Protein AF-A0A060BP55-F1 (afdb_monomer)

Solvent-accessible surface area (backbone atoms only — not comparable to full-atom values): 4593 Å² total; per-residue (Å²): 85,62,95,72,78,36,45,70,59,43,51,53,50,49,52,54,52,49,52,37,51,52,53,47,25,73,74,67,77,47,54,47,61,55,71,44,94,91,56,40,63,82,46,60,94,70,50,86,69,83,66,75,66,75,49,69,72,30,65,69,47,56,53,50,52,55,52,53,52,53,33,56,77,67,76,102

pLDDT: mean 88.16, std 10.12, range [60.78, 97.12]

Foldseek 3Di:
DVVPPPVVVVVVVLVQLLVLQVVVCVVPVWGWPDADSVRDPPCLVVCPDDDSDTDTPDPVRVVSNVVSVVCVVVVD

Secondary structure (DSSP, 8-state):
-GGGT-HHHHHHHHHHHHHHHHHHHHHHSS-BS---TTS-S--TTT--SS-SS--BT-HHHHHHHHHHHHHHHTT-

Mean predicted aligned error: 4.86 Å

InterPro domains:
  IPR001661 Glycoside hydrolase, family 37 [PF01204] (1-70)
  IPR008928 Six-hairpin glycosidase superfamily [SSF48208] (2-70)
  IPR012341 Six-hairpin glycosidase-like superfamily [G3DSA:1.50.10.10] (1-75)

Organism: NCBI:txid259951

Structure (mmCIF, N/CA/C/O backbone):
data_AF-A0A060BP55-F1
#
_entry.id   AF-A0A060BP55-F1
#
loop_
_atom_site.group_PDB
_atom_site.id
_atom_site.type_symbol
_atom_site.label_atom_id
_atom_site.label_alt_id
_atom_site.label_comp_id
_atom_site.label_asym_id
_atom_site.label_entity_id
_atom_site.label_seq_id
_atom_site.pdbx_PDB_ins_code
_atom_site.Cartn_x
_atom_site.Cartn_y
_atom_site.Cartn_z
_atom_site.occupancy
_atom_site.B_iso_or_equiv
_atom_site.auth_seq_id
_atom_site.auth_comp_id
_atom_site.auth_asym_id
_atom_site.auth_atom_id
_atom_site.pdbx_PDB_model_num
ATOM 1 N N . MET A 1 1 ? -0.227 2.798 14.980 1.00 89.00 1 MET A N 1
ATOM 2 C CA . MET A 1 1 ? -1.504 3.551 15.013 1.00 89.00 1 MET A CA 1
ATOM 3 C C . MET A 1 1 ? -2.563 2.814 15.823 1.00 89.00 1 MET A C 1
ATOM 5 O O . MET A 1 1 ? -3.005 3.370 16.818 1.00 89.00 1 MET A O 1
ATOM 9 N N . GLN A 1 2 ? -2.890 1.557 15.494 1.00 89.00 2 GLN A N 1
ATOM 10 C CA . GLN A 1 2 ? -3.868 0.754 16.253 1.00 89.00 2 GLN A CA 1
ATOM 11 C C . GLN A 1 2 ? -3.554 0.644 17.759 1.00 89.00 2 GLN A C 1
ATOM 13 O O . GLN A 1 2 ? -4.431 0.876 18.579 1.00 89.00 2 GLN A O 1
ATOM 18 N N . HIS A 1 3 ? -2.293 0.411 18.137 1.00 92.81 3 HIS A N 1
ATOM 19 C CA . HIS A 1 3 ? -1.886 0.289 19.550 1.00 92.81 3 HIS A CA 1
ATOM 20 C C . HIS A 1 3 ? -1.883 1.599 20.358 1.00 92.81 3 HIS A C 1
ATOM 22 O O . HIS A 1 3 ? -1.558 1.582 21.538 1.00 92.81 3 HIS A O 1
ATOM 28 N N . TYR A 1 4 ? -2.222 2.732 19.737 1.00 95.69 4 TYR A N 1
ATOM 29 C CA . TYR A 1 4 ? -2.165 4.059 20.362 1.00 95.69 4 TYR A CA 1
ATOM 30 C C . TYR A 1 4 ? -3.482 4.841 20.211 1.00 95.69 4 TYR A C 1
ATOM 32 O O . TYR A 1 4 ? -3.480 6.061 20.310 1.00 95.69 4 TYR A O 1
ATOM 40 N N . GLY A 1 5 ? -4.602 4.158 19.933 1.00 95.44 5 GLY A N 1
ATOM 41 C CA . GLY A 1 5 ? -5.934 4.778 19.842 1.00 95.44 5 GLY A CA 1
ATOM 42 C C . GLY A 1 5 ? -6.305 5.371 18.475 1.00 95.44 5 GLY A C 1
ATOM 43 O O . GLY A 1 5 ? -7.435 5.808 18.295 1.00 95.44 5 GLY A O 1
ATOM 44 N N . TYR A 1 6 ? -5.411 5.322 17.482 1.00 96.44 6 TYR A N 1
ATOM 45 C CA . TYR A 1 6 ? -5.636 5.862 16.129 1.00 96.44 6 TYR A CA 1
ATOM 46 C C . TYR A 1 6 ? -6.162 4.795 15.156 1.00 96.44 6 TYR A C 1
ATOM 48 O O . TYR A 1 6 ? -5.582 4.548 14.092 1.00 96.44 6 TYR A O 1
ATOM 56 N N . ALA A 1 7 ? -7.199 4.059 15.563 1.00 93.19 7 ALA A N 1
ATOM 57 C CA . ALA A 1 7 ? -7.722 2.930 14.789 1.00 93.19 7 ALA A CA 1
ATOM 58 C C . ALA A 1 7 ? -8.373 3.381 13.469 1.00 93.19 7 ALA A C 1
ATOM 60 O O . ALA A 1 7 ? -8.151 2.757 12.430 1.00 93.19 7 ALA A O 1
ATOM 61 N N . ALA A 1 8 ? -9.110 4.496 13.484 1.00 94.88 8 ALA A N 1
ATOM 62 C CA . ALA A 1 8 ? -9.779 5.031 12.300 1.00 94.88 8 ALA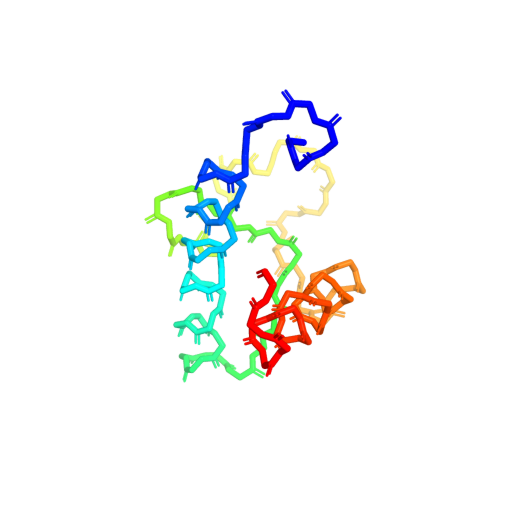 A CA 1
ATOM 63 C C . ALA A 1 8 ? -8.774 5.490 11.232 1.00 94.88 8 ALA A C 1
ATOM 65 O O . ALA A 1 8 ? -8.926 5.201 10.043 1.00 94.88 8 ALA A O 1
ATO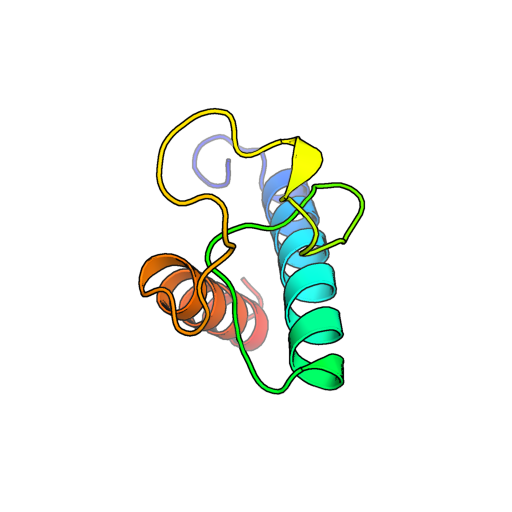M 66 N N . GLU A 1 9 ? -7.698 6.158 11.642 1.00 96.62 9 GLU A N 1
ATOM 67 C CA . GLU A 1 9 ? -6.637 6.599 10.744 1.00 96.62 9 GLU A CA 1
ATOM 68 C C . GLU A 1 9 ? -5.849 5.413 10.189 1.00 96.62 9 GLU A C 1
ATOM 70 O O . GLU A 1 9 ? -5.507 5.419 9.004 1.00 96.62 9 GLU A O 1
ATOM 75 N N . ALA A 1 10 ? -5.604 4.388 11.013 1.00 95.00 10 ALA A N 1
ATOM 76 C CA . ALA A 1 10 ? -4.979 3.146 10.568 1.00 95.00 10 ALA A CA 1
ATOM 77 C C . ALA A 1 10 ? -5.818 2.465 9.476 1.00 95.00 10 ALA A C 1
ATOM 79 O O . ALA A 1 10 ? -5.286 2.139 8.414 1.00 95.00 10 ALA A O 1
ATOM 80 N N . ALA A 1 11 ? -7.130 2.323 9.697 1.00 93.56 11 ALA A N 1
ATOM 81 C CA . ALA A 1 11 ? -8.056 1.753 8.721 1.00 93.56 11 ALA A CA 1
ATOM 82 C C . ALA A 1 11 ? -8.108 2.588 7.432 1.00 93.56 11 ALA A C 1
ATOM 84 O O . ALA A 1 11 ? -8.046 2.045 6.328 1.00 93.56 11 ALA A O 1
ATOM 85 N N . ARG A 1 12 ? -8.121 3.922 7.551 1.00 94.75 12 ARG A N 1
ATOM 86 C CA . ARG A 1 12 ? -8.095 4.832 6.398 1.00 94.75 12 ARG A CA 1
ATOM 87 C C . ARG A 1 12 ? -6.815 4.689 5.572 1.00 94.75 12 ARG A C 1
ATOM 89 O O . ARG A 1 12 ? -6.877 4.728 4.344 1.00 94.75 12 ARG A O 1
ATOM 96 N N . ILE A 1 13 ? -5.655 4.583 6.220 1.00 94.31 13 ILE A N 1
ATOM 97 C CA . ILE A 1 13 ? -4.368 4.407 5.531 1.00 94.31 13 ILE A CA 1
ATOM 98 C C . ILE A 1 13 ? -4.317 3.041 4.851 1.00 94.31 13 ILE A C 1
ATOM 100 O O . ILE A 1 13 ? -3.960 2.984 3.676 1.00 94.31 13 ILE A O 1
ATOM 104 N N . ARG A 1 14 ? -4.745 1.979 5.545 1.00 94.62 14 ARG A N 1
ATOM 105 C CA . ARG A 1 14 ? -4.867 0.630 4.982 1.00 94.62 14 ARG A CA 1
ATOM 106 C C . ARG A 1 14 ? -5.710 0.631 3.710 1.00 94.62 14 ARG A C 1
ATOM 108 O O . ARG A 1 14 ? -5.212 0.217 2.670 1.00 94.62 14 ARG A O 1
ATOM 115 N N . ALA A 1 15 ? -6.934 1.156 3.773 1.00 93.81 15 ALA A N 1
ATOM 116 C CA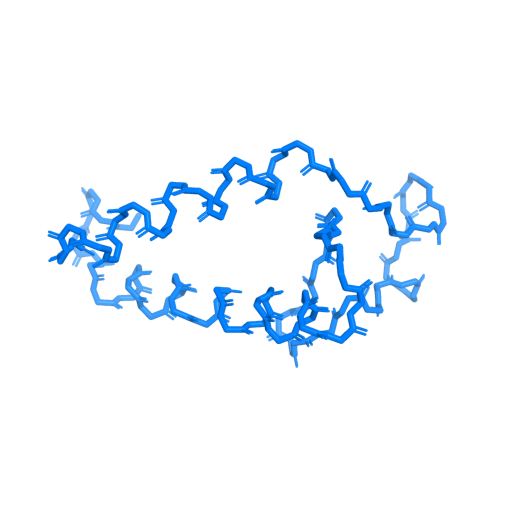 . ALA A 1 15 ? -7.850 1.175 2.634 1.00 93.81 15 ALA A CA 1
ATOM 117 C C . ALA A 1 15 ? -7.258 1.921 1.427 1.00 93.81 15 ALA A C 1
ATOM 119 O O . ALA A 1 15 ? -7.280 1.414 0.310 1.00 93.81 15 ALA A O 1
ATOM 120 N N . LYS A 1 16 ? -6.660 3.100 1.652 1.00 94.12 16 LYS A N 1
ATOM 121 C CA . LYS A 1 16 ? -6.026 3.876 0.574 1.00 94.12 16 LYS A CA 1
ATOM 122 C C . LYS A 1 16 ? -4.815 3.170 -0.029 1.00 94.12 16 LYS A C 1
ATOM 124 O O . LYS A 1 16 ? -4.625 3.227 -1.239 1.00 94.12 16 LYS A O 1
ATOM 129 N N . PHE A 1 17 ? -3.986 2.541 0.800 1.00 94.56 17 PHE A N 1
ATOM 130 C CA . PHE A 1 17 ? -2.827 1.804 0.313 1.00 94.56 17 PHE A CA 1
ATOM 131 C C . PHE A 1 17 ? -3.259 0.594 -0.523 1.00 94.56 17 PHE A C 1
ATOM 133 O O . PHE A 1 17 ? -2.795 0.441 -1.650 1.00 94.56 17 PHE A O 1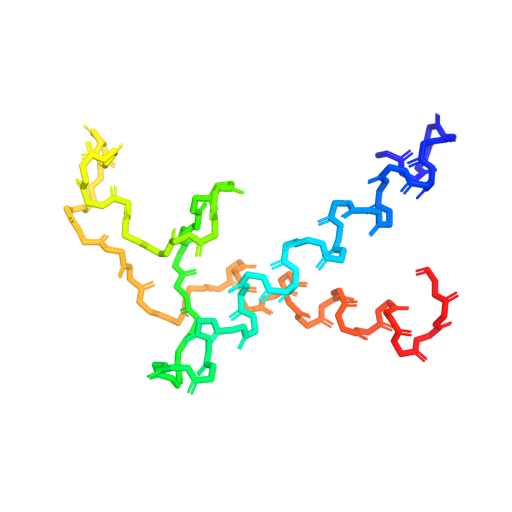
ATOM 140 N N . MET A 1 18 ? -4.206 -0.202 -0.016 1.00 95.00 18 MET A N 1
ATOM 141 C CA . MET A 1 18 ? -4.758 -1.348 -0.741 1.00 95.00 18 MET A CA 1
ATOM 142 C C . MET A 1 18 ? -5.381 -0.936 -2.075 1.00 95.00 18 MET A C 1
ATOM 144 O O . MET A 1 18 ? -5.114 -1.590 -3.076 1.00 95.00 18 MET A O 1
ATOM 148 N N . ASP A 1 19 ? -6.157 0.150 -2.122 1.00 94.44 19 ASP A N 1
ATOM 149 C CA . ASP A 1 19 ? -6.784 0.635 -3.360 1.00 94.44 19 ASP A CA 1
ATOM 150 C C . ASP A 1 19 ? -5.749 0.965 -4.447 1.00 94.44 19 ASP A C 1
ATOM 152 O O . ASP A 1 19 ? -5.851 0.490 -5.580 1.00 94.44 19 ASP A O 1
ATOM 156 N N . VAL A 1 20 ? -4.695 1.703 -4.086 1.00 94.56 20 VAL A N 1
ATOM 157 C CA . VAL A 1 20 ? -3.612 2.054 -5.015 1.00 94.56 20 VAL A CA 1
ATOM 158 C C . 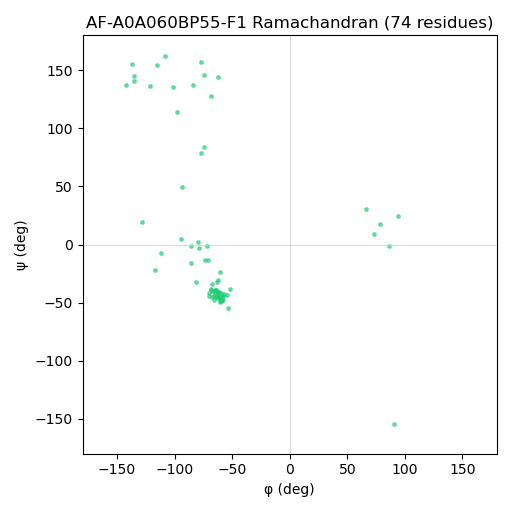VAL A 1 20 ? -2.920 0.807 -5.553 1.00 94.56 20 VAL A C 1
ATOM 160 O O . VAL A 1 20 ? -2.718 0.692 -6.763 1.00 94.56 20 VAL A O 1
ATOM 163 N N . VAL A 1 21 ? -2.567 -0.123 -4.667 1.00 94.88 21 VAL A N 1
ATOM 164 C CA . VAL A 1 21 ? -1.827 -1.331 -5.036 1.00 94.88 21 VAL A CA 1
ATOM 165 C C . VAL A 1 21 ? -2.697 -2.284 -5.861 1.00 94.88 21 VAL A C 1
ATOM 167 O O . VAL A 1 21 ? -2.233 -2.818 -6.864 1.00 94.88 21 VAL A O 1
ATOM 170 N N . LEU A 1 22 ? -3.972 -2.463 -5.502 1.00 94.81 22 LEU A N 1
ATOM 171 C CA . LEU A 1 22 ? -4.903 -3.329 -6.231 1.00 94.81 22 LEU A CA 1
ATOM 172 C C . LEU A 1 22 ? -5.257 -2.771 -7.608 1.00 94.81 22 LEU A C 1
ATOM 174 O O . LEU A 1 22 ? -5.355 -3.541 -8.563 1.00 94.81 22 LEU A O 1
ATOM 178 N N . ARG A 1 23 ? -5.444 -1.452 -7.737 1.00 93.94 23 ARG A N 1
ATOM 179 C CA . ARG A 1 23 ? -5.620 -0.819 -9.050 1.00 93.94 23 ARG A CA 1
ATOM 180 C C . ARG A 1 23 ? -4.415 -1.097 -9.938 1.00 93.94 23 ARG A C 1
ATOM 182 O O . ARG A 1 23 ? -4.579 -1.537 -11.069 1.00 93.94 23 ARG A O 1
ATOM 189 N N . ASP A 1 24 ? -3.220 -0.891 -9.403 1.00 92.94 24 ASP A N 1
ATOM 190 C CA . ASP A 1 24 ? -1.985 -1.096 -10.147 1.00 92.94 24 ASP A CA 1
ATOM 191 C C . ASP A 1 24 ? -1.771 -2.561 -10.548 1.00 92.94 24 ASP A C 1
ATOM 193 O O . ASP A 1 24 ? -1.370 -2.857 -11.674 1.00 92.94 24 ASP A O 1
ATOM 197 N N . PHE A 1 25 ? -2.115 -3.485 -9.651 1.00 94.19 25 PHE A N 1
ATOM 198 C CA . PHE A 1 25 ? -2.092 -4.915 -9.922 1.00 94.19 25 PHE A CA 1
ATOM 199 C C . PHE A 1 25 ? -3.064 -5.300 -11.043 1.00 94.19 25 PHE A C 1
ATOM 201 O O . PHE A 1 25 ? -2.706 -6.086 -11.914 1.00 94.19 25 PHE A O 1
ATOM 208 N N . ARG A 1 26 ? -4.271 -4.721 -11.076 1.00 94.88 26 ARG A N 1
ATOM 209 C CA . ARG A 1 26 ? -5.237 -4.954 -12.168 1.00 94.88 26 ARG A CA 1
ATOM 210 C C . ARG A 1 26 ? -4.716 -4.472 -13.523 1.00 94.88 26 ARG A C 1
ATOM 212 O O . ARG A 1 26 ? -5.056 -5.067 -14.537 1.00 94.88 26 ARG A O 1
ATOM 219 N N . GLU A 1 27 ? -3.909 -3.414 -13.541 1.00 93.12 27 GLU A N 1
ATOM 220 C CA . GLU A 1 27 ? -3.327 -2.861 -14.770 1.00 93.12 27 GLU A CA 1
ATOM 221 C C . GLU A 1 27 ? -2.076 -3.615 -15.244 1.00 93.12 27 GLU A C 1
ATOM 223 O O . GLU A 1 27 ? -1.817 -3.672 -16.443 1.00 93.12 27 GLU A O 1
ATOM 228 N N . THR A 1 28 ? -1.279 -4.167 -14.324 1.00 93.56 28 THR A N 1
ATOM 229 C CA . THR A 1 28 ? 0.066 -4.697 -14.635 1.00 93.56 28 THR A CA 1
ATOM 230 C C . THR A 1 28 ? 0.243 -6.191 -14.414 1.00 93.56 28 THR A C 1
ATOM 232 O O . THR A 1 28 ? 1.174 -6.778 -14.959 1.00 93.56 28 THR A O 1
ATOM 235 N N . GLY A 1 29 ? -0.597 -6.803 -13.581 1.00 95.06 29 GLY A N 1
ATOM 236 C CA . GLY A 1 29 ? -0.425 -8.172 -13.099 1.00 95.06 29 GLY A CA 1
ATOM 237 C C . GLY A 1 29 ? 0.697 -8.351 -12.068 1.00 95.06 29 GLY A C 1
ATOM 238 O O . GLY A 1 29 ? 1.018 -9.491 -11.737 1.00 95.06 29 GLY A O 1
ATOM 239 N N . ALA A 1 30 ? 1.300 -7.273 -11.552 1.00 94.38 30 ALA A N 1
ATOM 240 C CA . ALA A 1 30 ? 2.415 -7.344 -10.609 1.00 94.38 30 ALA A CA 1
ATOM 241 C C . ALA A 1 30 ? 2.282 -6.350 -9.445 1.00 94.38 30 ALA A C 1
ATOM 243 O O . ALA A 1 30 ? 1.628 -5.314 -9.5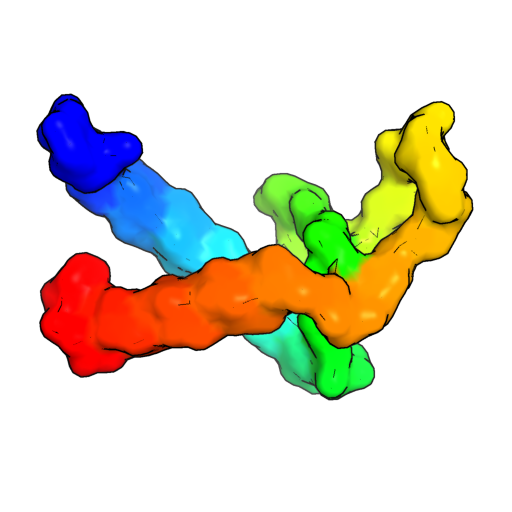44 1.00 94.38 30 ALA A O 1
ATOM 244 N N . LEU A 1 31 ? 2.926 -6.684 -8.325 1.00 94.69 31 LEU A N 1
ATOM 245 C CA . LEU A 1 31 ? 3.119 -5.787 -7.186 1.00 94.69 31 LEU A CA 1
ATOM 246 C C . LEU A 1 31 ? 4.540 -5.236 -7.226 1.00 94.69 31 LEU A C 1
ATOM 248 O O . LEU A 1 31 ? 5.476 -6.001 -7.444 1.00 94.69 31 LEU A O 1
ATOM 252 N N . TYR A 1 32 ? 4.708 -3.938 -7.002 1.00 94.19 32 TYR A N 1
ATOM 253 C CA . TYR A 1 32 ? 6.001 -3.263 -7.118 1.00 94.19 32 TYR A CA 1
ATOM 254 C C . TYR A 1 32 ? 6.575 -2.858 -5.756 1.00 94.19 32 TYR A C 1
ATOM 256 O O . TYR A 1 32 ? 5.865 -2.796 -4.751 1.00 94.19 32 TYR A O 1
ATOM 264 N N . GLU A 1 33 ? 7.874 -2.571 -5.705 1.00 92.81 33 GLU A N 1
ATOM 265 C CA . GLU A 1 33 ? 8.571 -2.177 -4.476 1.00 92.81 33 GLU A CA 1
ATOM 266 C C . GLU A 1 33 ? 7.983 -0.902 -3.842 1.00 92.81 33 GLU A C 1
ATOM 268 O O . GLU A 1 33 ? 7.851 -0.826 -2.617 1.00 92.81 33 GLU A O 1
ATOM 273 N N . LYS A 1 34 ? 7.648 0.106 -4.660 1.00 90.00 34 LYS A N 1
ATOM 274 C CA . LYS A 1 34 ? 7.300 1.460 -4.194 1.00 90.00 34 LYS A CA 1
ATOM 275 C C . LYS A 1 34 ? 6.059 2.030 -4.882 1.00 90.00 34 LYS A C 1
ATOM 277 O O . LYS A 1 34 ? 5.863 1.863 -6.084 1.00 90.00 34 LYS A O 1
ATOM 282 N N . TYR A 1 35 ? 5.279 2.806 -4.129 1.00 90.75 35 TYR A N 1
ATOM 283 C CA . TYR A 1 35 ? 4.088 3.511 -4.608 1.00 90.75 35 TYR A CA 1
ATOM 284 C C . TYR A 1 35 ? 4.062 4.953 -4.100 1.00 90.75 35 TYR A C 1
ATOM 286 O O . TYR A 1 35 ? 4.386 5.229 -2.945 1.00 90.75 35 TYR A O 1
ATOM 294 N N . LYS A 1 36 ? 3.636 5.886 -4.953 1.00 85.50 36 LYS A N 1
ATOM 295 C CA . LYS A 1 36 ? 3.364 7.271 -4.560 1.00 85.50 36 LYS A CA 1
ATOM 296 C C . LYS A 1 36 ? 2.070 7.357 -3.769 1.00 85.50 36 LYS A C 1
ATOM 298 O O . LYS A 1 36 ? 1.080 6.722 -4.122 1.00 85.50 36 LYS A O 1
ATOM 303 N N . SER A 1 37 ? 2.032 8.269 -2.803 1.00 76.88 37 SER A N 1
ATOM 304 C CA . SER A 1 37 ? 0.810 8.612 -2.065 1.00 76.88 37 SER A CA 1
ATOM 305 C C . SER A 1 37 ? -0.315 9.155 -2.959 1.00 76.88 37 SER A C 1
ATOM 307 O O . SER A 1 37 ? -1.482 9.020 -2.606 1.00 76.88 37 SER A O 1
ATOM 309 N N . CYS A 1 38 ? 0.010 9.717 -4.131 1.00 77.31 38 CYS A N 1
ATOM 310 C CA . CYS A 1 38 ? -0.967 10.128 -5.148 1.00 77.31 38 CYS A CA 1
ATOM 311 C C . CYS A 1 38 ? -1.495 8.971 -6.022 1.00 77.31 38 CYS A C 1
ATOM 313 O O . CYS A 1 38 ? -2.293 9.202 -6.928 1.00 77.31 38 CYS A O 1
ATOM 315 N N . GLY A 1 39 ? -1.069 7.732 -5.760 1.00 75.00 39 GLY A N 1
ATOM 316 C CA . GLY A 1 39 ? -1.606 6.530 -6.390 1.00 75.00 39 GLY A CA 1
ATOM 317 C C . GLY A 1 39 ? -0.861 6.036 -7.629 1.00 75.00 39 GLY A C 1
ATOM 318 O O . GLY A 1 39 ? -1.450 5.368 -8.468 1.00 75.00 39 GLY A O 1
ATOM 319 N N . SER A 1 40 ? 0.420 6.347 -7.791 1.00 75.00 40 SER A N 1
ATOM 320 C CA . SER A 1 40 ? 1.180 5.913 -8.970 1.00 75.00 40 SER A CA 1
ATOM 321 C C . SER A 1 40 ? 2.394 5.081 -8.581 1.00 75.00 40 SER A C 1
ATOM 323 O O . SER A 1 40 ? 3.143 5.477 -7.690 1.00 75.00 40 SER A O 1
ATOM 325 N N . ARG A 1 41 ? 2.646 3.977 -9.297 1.00 76.62 41 ARG A N 1
ATOM 326 C CA . ARG A 1 41 ? 3.915 3.228 -9.210 1.00 76.62 41 ARG A CA 1
ATOM 327 C C . ARG A 1 41 ? 5.095 3.976 -9.837 1.00 76.62 41 ARG A C 1
ATOM 329 O O . ARG A 1 41 ? 6.243 3.566 -9.676 1.00 76.62 41 ARG A O 1
ATOM 336 N N . ASN A 1 42 ? 4.836 5.038 -10.609 1.00 77.69 42 ASN A N 1
ATOM 337 C CA . ASN A 1 42 ? 5.870 5.760 -11.345 1.00 77.69 42 ASN A CA 1
ATOM 338 C C . ASN A 1 42 ? 6.677 6.667 -10.407 1.00 77.69 42 ASN A C 1
ATOM 340 O O . ASN A 1 42 ? 6.469 7.881 -10.342 1.00 77.69 42 ASN A O 1
ATOM 344 N N . VAL A 1 43 ? 7.605 6.047 -9.686 1.00 78.00 43 VAL A N 1
ATOM 345 C CA . VAL A 1 43 ? 8.545 6.681 -8.752 1.00 78.00 43 VAL A CA 1
ATOM 346 C C . VAL A 1 43 ? 9.892 7.012 -9.392 1.00 78.00 43 VAL A C 1
ATOM 348 O O . VAL A 1 43 ? 10.773 7.505 -8.705 1.00 78.00 43 VAL A O 1
ATOM 351 N N . SER A 1 44 ? 10.054 6.795 -10.702 1.00 69.81 44 SER A N 1
ATOM 352 C CA . SER A 1 44 ? 11.324 6.989 -11.426 1.00 69.81 44 SER A CA 1
ATOM 353 C C . SER A 1 44 ? 11.967 8.364 -11.199 1.00 69.81 44 SER A C 1
ATOM 355 O O . SER A 1 44 ? 13.174 8.460 -11.018 1.00 69.81 44 SER A O 1
ATOM 357 N N . LYS A 1 45 ? 11.158 9.429 -11.126 1.00 64.81 45 LYS A N 1
ATOM 358 C CA . LYS A 1 45 ? 11.630 10.801 -10.857 1.00 64.81 45 LYS A CA 1
ATOM 359 C C . LYS A 1 45 ? 12.049 11.052 -9.400 1.00 64.81 45 LYS A C 1
ATOM 361 O O . LYS A 1 45 ? 12.674 12.070 -9.123 1.00 64.81 45 LYS A O 1
ATOM 366 N N . ASP A 1 46 ? 11.708 10.142 -8.490 1.00 66.25 46 ASP A N 1
ATOM 367 C CA . ASP A 1 46 ? 11.928 10.261 -7.044 1.00 66.25 46 ASP A CA 1
ATOM 368 C C . ASP A 1 46 ? 12.975 9.263 -6.515 1.00 66.25 46 ASP A C 1
ATOM 370 O O . ASP A 1 46 ? 13.389 9.353 -5.356 1.00 66.25 46 ASP A O 1
ATOM 374 N N . LEU A 1 47 ? 13.444 8.334 -7.356 1.00 68.31 47 LEU A N 1
ATOM 375 C CA . LEU A 1 47 ? 14.519 7.393 -7.038 1.00 68.31 47 LEU A CA 1
ATOM 376 C C . LEU A 1 47 ? 15.873 8.119 -7.062 1.00 68.31 47 LEU A C 1
ATOM 378 O O . LEU A 1 47 ? 16.581 8.133 -8.064 1.00 68.31 47 LEU A O 1
ATOM 382 N N . LYS A 1 48 ? 16.223 8.759 -5.941 1.00 65.88 48 LYS A N 1
ATOM 383 C CA . LYS A 1 48 ? 17.525 9.428 -5.748 1.00 65.88 48 LYS A CA 1
ATOM 384 C C . LYS A 1 48 ? 18.629 8.486 -5.251 1.00 65.88 48 LYS A C 1
ATOM 386 O O . LYS A 1 48 ? 19.800 8.839 -5.324 1.00 65.88 48 LYS A O 1
ATOM 391 N N . PHE A 1 49 ? 18.256 7.313 -4.739 1.00 67.62 49 PHE A N 1
ATOM 392 C CA . PHE A 1 49 ? 19.158 6.335 -4.132 1.00 67.62 49 PHE A CA 1
ATOM 393 C C . PHE A 1 49 ? 18.716 4.910 -4.502 1.00 67.62 49 PHE A C 1
ATOM 395 O O . PHE A 1 49 ? 17.523 4.611 -4.446 1.00 67.62 49 PHE A O 1
ATOM 402 N N . GLY A 1 50 ? 19.669 4.033 -4.838 1.00 67.38 50 GLY A N 1
ATOM 403 C CA . GLY A 1 50 ? 19.408 2.639 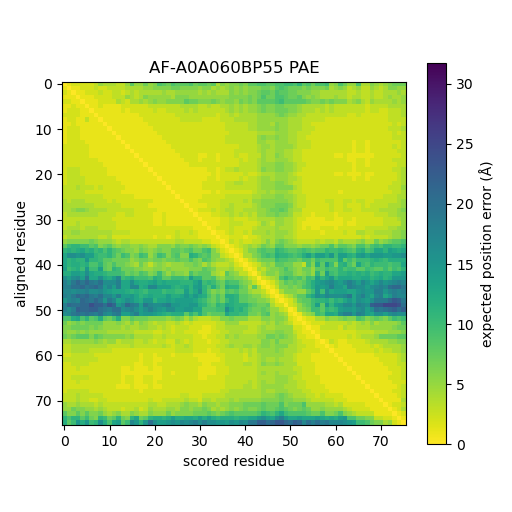-5.231 1.00 67.38 50 GLY A CA 1
ATOM 404 C C . GLY A 1 50 ? 19.202 2.443 -6.739 1.00 67.38 50 GLY A C 1
ATOM 405 O O . GLY A 1 50 ? 19.722 3.217 -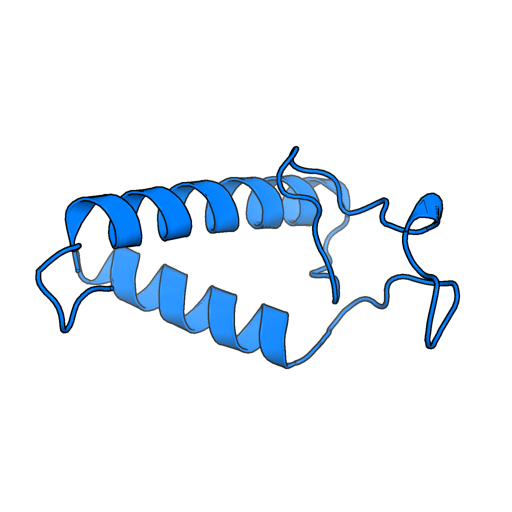7.542 1.00 67.38 50 GLY A O 1
ATOM 406 N N . TYR A 1 51 ? 18.472 1.386 -7.118 1.00 60.78 51 TYR A N 1
ATOM 407 C CA . TYR A 1 51 ? 18.122 1.101 -8.515 1.00 60.78 51 TYR A CA 1
ATOM 408 C C . TYR A 1 51 ? 17.270 2.228 -9.109 1.00 60.78 51 TYR A C 1
ATOM 410 O O . TYR A 1 51 ? 16.435 2.826 -8.430 1.00 60.78 51 TYR A O 1
ATOM 418 N N . THR A 1 52 ? 17.477 2.514 -10.392 1.00 74.69 52 THR A N 1
ATOM 419 C CA . THR A 1 52 ? 16.741 3.551 -11.137 1.00 74.69 52 THR A CA 1
ATOM 420 C C . THR A 1 52 ? 15.351 3.089 -11.585 1.00 74.69 52 THR A C 1
ATOM 422 O O . THR A 1 52 ? 14.579 3.870 -12.145 1.00 74.69 52 THR A O 1
ATOM 425 N N . THR A 1 53 ? 15.020 1.827 -11.316 1.00 81.12 53 THR A N 1
ATOM 426 C CA . THR A 1 53 ? 13.773 1.147 -11.660 1.00 81.12 53 THR A CA 1
ATOM 427 C C . THR A 1 53 ? 12.997 0.753 -10.404 1.00 81.12 53 THR A C 1
ATOM 429 O O . THR A 1 53 ? 13.549 0.616 -9.315 1.00 81.12 53 THR A O 1
ATOM 432 N N . ASN A 1 54 ? 11.678 0.626 -10.552 1.00 85.88 54 ASN A N 1
ATOM 433 C CA . ASN A 1 54 ? 10.796 0.108 -9.509 1.00 85.88 54 ASN A CA 1
ATOM 434 C C . ASN A 1 54 ? 10.552 -1.373 -9.802 1.00 85.88 54 ASN A C 1
ATOM 436 O O . ASN A 1 54 ? 9.956 -1.693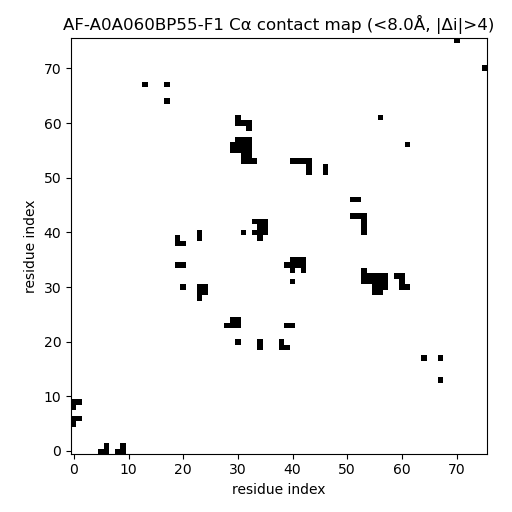 -10.832 1.00 85.88 54 ASN A O 1
ATOM 440 N N . GLU A 1 55 ? 11.039 -2.254 -8.934 1.00 89.81 55 GLU A N 1
ATOM 441 C CA . GLU A 1 55 ? 11.089 -3.689 -9.220 1.00 89.81 55 GLU A CA 1
ATOM 442 C C . GLU A 1 55 ? 9.764 -4.400 -8.894 1.00 89.81 55 GLU A C 1
ATOM 444 O O . GLU A 1 55 ? 9.164 -4.122 -7.847 1.00 89.81 55 GLU A O 1
ATOM 449 N N . PRO A 1 56 ? 9.292 -5.319 -9.760 1.00 92.62 56 PRO A N 1
ATOM 450 C CA . PRO A 1 56 ? 8.135 -6.159 -9.480 1.00 92.62 56 PRO A CA 1
ATOM 451 C C . PRO A 1 56 ? 8.479 -7.307 -8.512 1.00 92.62 56 PRO A C 1
ATOM 453 O O . PRO A 1 56 ? 9.619 -7.753 -8.416 1.00 92.62 56 PRO A O 1
ATOM 456 N N . GLY A 1 57 ? 7.469 -7.839 -7.824 1.00 90.56 57 GLY A N 1
ATOM 457 C CA . GLY A 1 57 ? 7.575 -9.035 -6.981 1.00 90.56 57 GLY A CA 1
ATOM 458 C C . GLY A 1 57 ? 8.217 -8.805 -5.611 1.00 90.56 57 GLY A C 1
ATOM 459 O O . GLY A 1 57 ? 8.646 -9.762 -4.968 1.00 90.56 57 GLY A O 1
ATOM 460 N N . PHE A 1 58 ? 8.292 -7.557 -5.148 1.00 92.81 58 PHE A N 1
ATOM 461 C CA . PHE A 1 58 ? 9.055 -7.214 -3.954 1.00 92.81 58 PHE A CA 1
ATOM 462 C C . PHE A 1 58 ? 8.437 -7.774 -2.660 1.00 92.81 58 PHE A C 1
ATOM 464 O O . PHE A 1 58 ? 7.263 -7.548 -2.354 1.00 92.81 58 PHE A O 1
ATOM 471 N N . GLY A 1 59 ? 9.252 -8.476 -1.864 1.00 93.38 59 GLY A N 1
ATOM 472 C CA . GLY A 1 59 ? 8.783 -9.297 -0.741 1.00 93.38 59 GLY A CA 1
ATOM 473 C C . GLY A 1 59 ? 7.967 -8.545 0.312 1.00 93.38 59 GLY A C 1
ATOM 474 O O . GLY A 1 59 ? 6.927 -9.043 0.743 1.00 93.38 59 GLY A O 1
ATOM 475 N N . TRP A 1 60 ? 8.377 -7.329 0.695 1.00 94.81 60 TRP A N 1
ATOM 476 C CA . TRP A 1 60 ? 7.615 -6.548 1.677 1.00 94.81 60 TRP A CA 1
ATOM 477 C C . TRP A 1 60 ? 6.252 -6.103 1.148 1.00 94.81 60 TRP A C 1
ATOM 479 O O . TRP A 1 60 ? 5.298 -6.069 1.919 1.00 94.81 60 TRP A O 1
ATOM 489 N N . THR A 1 61 ? 6.120 -5.813 -0.150 1.00 95.88 61 THR A N 1
ATOM 490 C CA . THR A 1 61 ? 4.845 -5.354 -0.717 1.00 95.88 61 THR A CA 1
ATOM 491 C C . THR A 1 61 ? 3.871 -6.518 -0.720 1.00 95.88 61 THR A C 1
ATOM 493 O O . THR A 1 61 ? 2.737 -6.377 -0.267 1.00 95.88 61 THR A O 1
ATOM 496 N N . ASN A 1 62 ? 4.342 -7.692 -1.142 1.00 96.12 62 ASN A N 1
ATOM 497 C CA . ASN A 1 62 ? 3.553 -8.918 -1.141 1.00 96.12 62 ASN A CA 1
ATOM 498 C C . ASN A 1 62 ? 3.103 -9.285 0.281 1.00 96.12 62 ASN A C 1
ATOM 500 O O . ASN A 1 62 ? 1.918 -9.519 0.509 1.00 96.12 62 ASN A O 1
ATOM 504 N N . GLY A 1 63 ? 4.033 -9.288 1.242 1.00 97.06 63 GLY A N 1
ATOM 505 C CA . GLY A 1 63 ? 3.742 -9.631 2.635 1.00 97.06 63 GLY A CA 1
ATOM 506 C C . GLY A 1 63 ? 2.745 -8.672 3.286 1.00 97.06 63 GLY A C 1
ATOM 507 O O . GLY A 1 63 ? 1.771 -9.117 3.890 1.00 97.06 63 GLY A O 1
ATOM 508 N N . VAL A 1 64 ? 2.934 -7.361 3.104 1.00 96.88 64 VAL A N 1
ATOM 509 C CA . VAL A 1 64 ? 1.994 -6.353 3.616 1.00 96.88 64 VAL A CA 1
ATOM 510 C C . VAL A 1 64 ? 0.618 -6.533 2.981 1.00 96.88 64 VAL A C 1
ATOM 512 O O . VAL A 1 64 ? -0.372 -6.539 3.703 1.00 96.88 64 VAL A O 1
ATOM 515 N N . MET A 1 65 ? 0.521 -6.731 1.664 1.00 96.62 65 MET A N 1
ATOM 516 C CA . MET A 1 65 ? -0.780 -6.909 1.011 1.00 96.62 65 MET A CA 1
ATOM 517 C C . MET A 1 65 ? -1.534 -8.143 1.513 1.00 96.62 65 MET A C 1
ATOM 519 O O . MET A 1 65 ? -2.739 -8.050 1.739 1.00 96.62 65 MET A O 1
ATOM 523 N N . LEU A 1 66 ? -0.846 -9.267 1.735 1.00 97.12 66 LEU A N 1
ATOM 524 C CA . LEU A 1 66 ? -1.463 -10.467 2.313 1.00 97.12 66 LEU A CA 1
ATOM 525 C C . LEU A 1 66 ? -2.008 -10.206 3.720 1.00 97.12 66 LEU A C 1
ATOM 527 O O . LEU A 1 66 ? -3.147 -10.571 4.013 1.00 97.12 66 LEU A O 1
ATOM 531 N N . GLU A 1 67 ? -1.230 -9.535 4.570 1.00 97.06 67 GLU A N 1
ATOM 532 C CA . GLU A 1 67 ? -1.666 -9.200 5.926 1.00 97.06 67 GLU A CA 1
ATOM 533 C C . GLU A 1 67 ? -2.862 -8.238 5.912 1.00 97.06 67 GLU A C 1
ATOM 535 O O . GLU A 1 67 ? -3.856 -8.470 6.597 1.00 97.06 67 GLU A O 1
ATOM 540 N N . LEU A 1 68 ? -2.826 -7.189 5.083 1.00 95.62 68 LEU A N 1
ATOM 541 C CA . LEU A 1 68 ? -3.926 -6.226 4.997 1.00 95.62 68 LEU A CA 1
ATOM 542 C C . LEU A 1 68 ? -5.217 -6.860 4.454 1.00 95.62 68 LEU A C 1
ATOM 544 O O . LEU A 1 68 ? -6.292 -6.564 4.974 1.00 95.62 68 LEU A O 1
ATOM 548 N N . LEU A 1 69 ? -5.124 -7.759 3.468 1.00 95.38 69 LEU A N 1
ATOM 549 C CA . LEU A 1 69 ? -6.270 -8.531 2.966 1.00 95.38 69 LEU A CA 1
ATOM 550 C C . LEU A 1 69 ? -6.833 -9.479 4.036 1.00 95.38 69 LEU A C 1
ATOM 552 O O . LEU A 1 69 ? -8.048 -9.597 4.176 1.00 95.38 69 LEU A O 1
ATOM 556 N N . SER A 1 70 ? -5.964 -10.121 4.821 1.00 96.06 70 SER A N 1
ATOM 557 C CA . SER A 1 70 ? -6.355 -10.966 5.957 1.00 96.06 70 SER A CA 1
ATOM 558 C C . SER A 1 70 ? -7.064 -10.166 7.058 1.00 96.06 70 SER A C 1
ATOM 560 O O . SER A 1 70 ? -8.046 -10.625 7.644 1.00 96.06 70 SER A O 1
ATOM 562 N N . MET A 1 71 ? -6.604 -8.945 7.345 1.00 92.31 71 MET A N 1
ATOM 563 C CA . MET A 1 71 ? -7.280 -8.039 8.278 1.00 92.31 71 MET A CA 1
ATOM 564 C C . MET A 1 71 ? -8.674 -7.644 7.783 1.00 92.31 71 MET A C 1
ATOM 566 O O . MET A 1 71 ? -9.618 -7.691 8.571 1.00 92.31 71 MET A O 1
ATOM 570 N N . ASP A 1 72 ? -8.804 -7.311 6.497 1.00 88.88 72 ASP A N 1
ATOM 571 C CA . ASP A 1 72 ? -10.071 -6.894 5.887 1.00 88.88 72 ASP A CA 1
ATOM 572 C C . ASP A 1 72 ? -11.095 -8.040 5.869 1.00 88.88 72 ASP A C 1
ATOM 574 O O . ASP A 1 72 ? -12.231 -7.875 6.311 1.00 88.88 72 ASP A O 1
ATOM 578 N N . ALA A 1 73 ? -10.661 -9.247 5.488 1.00 88.38 73 ALA A N 1
ATOM 579 C CA . ALA A 1 73 ? -11.492 -10.452 5.523 1.00 88.38 73 ALA A CA 1
ATOM 580 C C . ALA A 1 73 ? -11.959 -10.823 6.943 1.00 88.38 73 ALA A C 1
ATOM 582 O O . ALA A 1 73 ? -13.038 -11.386 7.117 1.00 88.38 73 ALA A O 1
ATOM 583 N N . ALA A 1 74 ? -11.160 -10.500 7.962 1.00 88.44 74 ALA A N 1
ATOM 584 C CA . ALA A 1 74 ? -11.492 -10.729 9.366 1.00 88.44 74 ALA A CA 1
ATOM 585 C C . ALA A 1 74 ? -12.315 -9.590 10.005 1.00 88.44 74 ALA A C 1
ATOM 587 O O . ALA A 1 74 ? -12.634 -9.680 11.191 1.00 88.44 74 ALA A O 1
ATOM 588 N N . GLY A 1 75 ? -12.632 -8.518 9.267 1.00 80.00 75 GLY A N 1
ATOM 589 C CA . GLY A 1 75 ? -13.363 -7.357 9.786 1.00 80.00 75 GLY A CA 1
ATOM 590 C C . GLY A 1 75 ? -12.600 -6.553 10.849 1.00 80.00 75 GLY A C 1
ATOM 591 O O . GLY A 1 75 ? -13.227 -6.010 11.758 1.00 80.00 75 GLY A O 1
ATOM 592 N N . ARG A 1 76 ? -11.261 -6.516 10.772 1.00 63.62 76 ARG A N 1
ATOM 593 C CA . ARG A 1 76 ? -10.362 -5.884 11.762 1.00 63.62 76 ARG A CA 1
ATOM 594 C C . ARG A 1 76 ? -9.842 -4.497 11.360 1.00 63.62 76 ARG A C 1
ATOM 596 O O . ARG A 1 76 ? -9.644 -4.192 10.160 1.00 63.62 76 ARG A O 1
#

Sequence (76 aa):
MQHYGYAAEAARIRAKFMDVVLRDFRETGALYEKYKSCGSRNVSKDLKFGYTTNEPGFGWTNGVMLELLSMDAAGR

Radius of gyration: 13.58 Å; Cα contacts (8 Å, |Δi|>4): 63; chains: 1; bounding box: 33×22×35 Å